Protein AF-A0A8I6TEX6-F1 (afdb_monomer)

InterPro domains:
  IPR018784 LLP homolog-like [PF10169] (3-119)
  IPR018784 LLP homolog-like [PTHR34253] (1-124)

Mean predicted aligned error: 18.62 Å

Structure (mmCIF, N/CA/C/O backbone):
data_AF-A0A8I6TEX6-F1
#
_entry.id   AF-A0A8I6TEX6-F1
#
loop_
_atom_site.group_PDB
_atom_site.id
_atom_site.type_symbol
_atom_site.label_atom_id
_atom_site.label_alt_id
_atom_site.label_comp_id
_atom_site.label_asym_id
_atom_site.label_entity_id
_atom_site.label_seq_id
_atom_site.pdbx_PDB_ins_code
_atom_site.Cartn_x
_atom_site.Cartn_y
_atom_site.Cartn_z
_atom_site.occupancy
_atom_site.B_iso_or_equiv
_atom_site.auth_seq_id
_atom_site.auth_comp_id
_atom_site.auth_asym_id
_atom_site.auth_atom_id
_atom_site.pdbx_PDB_model_num
ATOM 1 N N . MET A 1 1 ? 26.013 -3.224 17.154 1.00 76.75 1 MET A N 1
ATOM 2 C CA . MET A 1 1 ? 25.103 -3.414 15.994 1.00 76.75 1 MET A CA 1
ATOM 3 C C . MET A 1 1 ? 23.653 -3.364 16.455 1.00 76.75 1 MET A C 1
ATOM 5 O O . MET A 1 1 ? 23.313 -4.009 17.442 1.00 76.75 1 MET A O 1
ATOM 9 N N . ALA A 1 2 ? 22.789 -2.619 15.763 1.00 90.56 2 ALA A N 1
ATOM 10 C CA . ALA A 1 2 ? 21.354 -2.649 16.042 1.00 90.56 2 ALA A CA 1
ATOM 11 C C . ALA A 1 2 ? 20.743 -4.002 15.632 1.00 90.56 2 ALA A C 1
ATOM 13 O O . ALA A 1 2 ? 21.180 -4.641 14.675 1.00 90.56 2 ALA A O 1
ATOM 14 N N . LYS A 1 3 ? 19.700 -4.444 16.342 1.00 91.44 3 LYS A N 1
ATOM 15 C CA . LYS A 1 3 ? 18.978 -5.675 15.989 1.00 91.44 3 LYS A CA 1
ATOM 16 C C . LYS A 1 3 ? 18.133 -5.451 14.733 1.00 91.44 3 LYS A C 1
ATOM 18 O O . LYS A 1 3 ? 17.372 -4.488 14.662 1.00 91.44 3 LYS A O 1
ATOM 23 N N . SER A 1 4 ? 18.185 -6.400 13.797 1.00 95.50 4 SER A N 1
ATOM 24 C CA . SER A 1 4 ? 17.328 -6.410 12.603 1.00 95.50 4 SER A CA 1
ATOM 25 C C . SER A 1 4 ? 15.836 -6.323 12.957 1.00 95.50 4 SER A C 1
ATOM 27 O O . SER A 1 4 ? 15.375 -6.908 13.946 1.00 95.50 4 SER A O 1
ATOM 29 N N . LEU A 1 5 ? 15.055 -5.657 12.098 1.00 89.69 5 LEU A N 1
ATOM 30 C CA . LEU A 1 5 ? 13.597 -5.544 12.212 1.00 89.69 5 LEU A CA 1
ATOM 31 C C . LEU A 1 5 ? 12.906 -6.913 12.290 1.00 89.69 5 LEU A C 1
ATOM 33 O O . LEU A 1 5 ? 11.887 -7.061 12.970 1.00 89.69 5 LEU A O 1
ATOM 37 N N . ARG A 1 6 ? 13.474 -7.905 11.595 1.00 94.38 6 ARG A N 1
ATOM 38 C CA . ARG A 1 6 ? 12.953 -9.275 11.516 1.00 94.38 6 ARG A CA 1
ATOM 39 C C . ARG A 1 6 ? 13.511 -10.198 12.601 1.00 94.38 6 ARG A C 1
ATOM 41 O O . ARG A 1 6 ? 13.136 -11.367 12.640 1.00 94.38 6 ARG A O 1
ATOM 48 N N . SER A 1 7 ? 14.359 -9.691 13.499 1.00 96.69 7 SER A N 1
ATOM 49 C CA . SER A 1 7 ? 14.885 -10.479 14.617 1.00 96.69 7 SER A CA 1
ATOM 50 C C . SER A 1 7 ? 13.759 -11.019 15.508 1.00 96.69 7 SER A C 1
ATOM 52 O O . SER A 1 7 ? 12.760 -10.335 15.765 1.00 96.69 7 SER A O 1
ATOM 54 N N . LYS A 1 8 ? 13.935 -12.247 16.019 1.00 95.88 8 LYS A N 1
ATOM 55 C CA . LYS A 1 8 ? 12.958 -12.909 16.902 1.00 95.88 8 LYS A CA 1
ATOM 56 C C . LYS A 1 8 ? 12.627 -12.047 18.128 1.00 95.88 8 LYS A C 1
ATOM 58 O O . LYS A 1 8 ? 11.460 -11.898 18.477 1.00 95.88 8 LYS A O 1
ATOM 63 N N . TRP A 1 9 ? 13.632 -11.386 18.709 1.00 95.31 9 TRP A N 1
ATOM 64 C CA . TRP A 1 9 ? 13.456 -10.512 19.871 1.00 95.31 9 TRP A CA 1
ATOM 65 C C . TRP A 1 9 ? 12.577 -9.285 19.581 1.00 95.31 9 TRP A C 1
ATOM 67 O O . TRP A 1 9 ? 11.605 -9.052 20.298 1.00 95.31 9 TRP A O 1
ATOM 77 N N . LYS A 1 10 ? 12.839 -8.526 18.500 1.00 96.00 10 LYS A N 1
ATOM 78 C CA . LYS A 1 10 ? 12.001 -7.359 18.151 1.00 96.00 10 LYS A CA 1
ATOM 79 C C . LYS A 1 10 ? 10.574 -7.782 17.801 1.00 96.00 10 LYS A C 1
ATOM 81 O O . LYS A 1 10 ? 9.640 -7.065 18.146 1.00 96.00 10 LYS A O 1
ATOM 86 N N . ARG A 1 11 ? 10.388 -8.933 17.144 1.00 97.12 11 ARG A N 1
ATOM 87 C CA . ARG A 1 11 ? 9.053 -9.484 16.853 1.00 97.12 11 ARG A CA 1
ATOM 88 C C . ARG A 1 11 ? 8.298 -9.833 18.136 1.00 97.12 11 ARG A C 1
ATOM 90 O O . ARG A 1 11 ? 7.179 -9.352 18.289 1.00 97.12 11 ARG A O 1
ATOM 97 N N . LYS A 1 12 ? 8.926 -10.560 19.070 1.00 97.00 12 LYS A N 1
ATOM 98 C CA . LYS A 1 12 ? 8.346 -10.896 20.385 1.00 97.00 12 LYS A CA 1
ATOM 99 C C . LYS A 1 12 ? 7.904 -9.638 21.139 1.00 97.00 12 LYS A C 1
ATOM 101 O O . LYS A 1 12 ? 6.759 -9.545 21.560 1.00 97.00 12 LYS A O 1
ATOM 106 N N . MET A 1 13 ? 8.767 -8.623 21.210 1.00 96.94 13 MET A N 1
ATOM 107 C CA . MET A 1 13 ? 8.444 -7.357 21.883 1.00 96.94 13 MET A CA 1
ATOM 108 C C . MET A 1 13 ? 7.293 -6.590 21.218 1.00 96.94 13 MET A C 1
ATOM 110 O O . MET A 1 13 ? 6.495 -5.965 21.910 1.00 96.94 13 MET A O 1
ATOM 114 N N . LYS A 1 14 ? 7.168 -6.635 19.882 1.00 96.00 14 LYS A N 1
ATOM 115 C CA . LYS A 1 14 ? 6.017 -6.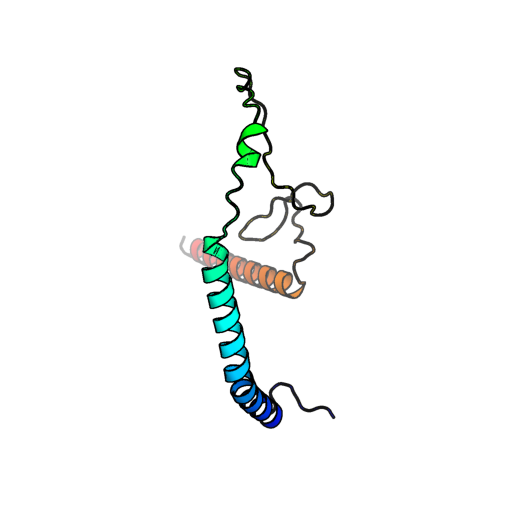035 19.185 1.00 96.00 14 LYS A CA 1
ATOM 116 C C . LYS A 1 14 ? 4.712 -6.763 19.495 1.00 96.00 14 LYS A C 1
ATOM 118 O O . LYS A 1 14 ? 3.698 -6.094 19.611 1.00 96.00 14 LYS A O 1
ATOM 123 N N . VAL A 1 15 ? 4.721 -8.092 19.603 1.00 96.69 15 VAL A N 1
ATOM 124 C CA . VAL A 1 15 ? 3.518 -8.873 19.950 1.00 96.69 15 VAL A CA 1
ATOM 125 C C . VAL A 1 15 ? 3.042 -8.514 21.356 1.00 96.69 15 VAL A C 1
ATOM 127 O O . VAL A 1 15 ? 1.914 -8.059 21.498 1.00 96.69 15 VAL A O 1
ATOM 130 N N . ILE A 1 16 ? 3.943 -8.540 22.343 1.00 96.19 16 ILE A N 1
ATOM 131 C CA . ILE A 1 16 ? 3.646 -8.118 23.726 1.00 96.19 16 ILE A CA 1
ATOM 132 C C . ILE A 1 16 ? 3.095 -6.683 23.759 1.00 96.19 16 ILE A C 1
ATOM 134 O O . ILE A 1 16 ? 2.158 -6.368 24.490 1.00 96.19 16 ILE A O 1
ATOM 138 N N . LYS A 1 17 ? 3.667 -5.787 22.943 1.00 96.12 17 LYS A N 1
ATOM 139 C CA . LYS A 1 17 ? 3.176 -4.414 22.804 1.00 96.12 17 LYS A CA 1
ATOM 140 C C . LYS A 1 17 ? 1.749 -4.382 22.239 1.00 96.12 17 LYS A C 1
ATOM 142 O O . LYS A 1 17 ? 0.908 -3.693 22.798 1.00 96.12 17 LYS A O 1
ATOM 147 N N . ARG A 1 18 ? 1.460 -5.128 21.171 1.00 96.12 18 ARG A N 1
ATOM 148 C CA . ARG A 1 18 ? 0.116 -5.179 20.572 1.00 96.12 18 ARG A CA 1
ATOM 149 C C . ARG A 1 18 ? -0.936 -5.705 21.541 1.00 96.12 18 ARG A C 1
ATOM 151 O O . ARG A 1 18 ? -2.017 -5.146 21.577 1.00 96.12 18 ARG A O 1
ATOM 158 N N . GLU A 1 19 ? -0.619 -6.702 22.360 1.00 94.19 19 GLU A N 1
ATOM 159 C CA . GLU A 1 19 ? -1.541 -7.192 23.396 1.00 94.19 19 GLU A CA 1
ATOM 160 C C . GLU A 1 19 ? -1.798 -6.131 24.476 1.00 94.19 19 GLU A C 1
ATOM 162 O O . GLU A 1 19 ? -2.941 -5.901 24.871 1.00 94.19 19 GLU A O 1
ATOM 167 N N . ARG A 1 20 ? -0.740 -5.434 24.916 1.00 95.06 20 ARG A N 1
ATOM 168 C CA . ARG A 1 20 ? -0.827 -4.376 25.934 1.00 95.06 20 ARG A CA 1
ATOM 169 C C . ARG A 1 20 ? -1.653 -3.175 25.474 1.00 95.06 20 ARG A C 1
ATOM 171 O O . ARG A 1 20 ? -2.468 -2.672 26.242 1.00 95.06 20 ARG A O 1
ATOM 178 N N . TYR A 1 21 ? -1.386 -2.670 24.271 1.00 95.81 21 TYR A N 1
ATOM 179 C CA . TYR A 1 21 ? -2.044 -1.466 23.754 1.00 95.81 21 TYR A CA 1
ATOM 180 C C . TYR A 1 21 ? -3.346 -1.779 23.024 1.00 95.81 21 TYR A C 1
ATOM 182 O O . TYR A 1 21 ? -4.238 -0.947 23.054 1.00 95.81 21 TYR A O 1
ATOM 190 N N . GLY A 1 22 ? -3.510 -2.986 22.479 1.00 94.88 22 GLY A N 1
ATOM 191 C CA . GLY A 1 22 ? -4.717 -3.383 21.758 1.00 94.88 22 GLY A CA 1
ATOM 192 C C . GLY A 1 22 ? -5.980 -3.229 22.599 1.00 94.88 22 GLY A C 1
ATOM 193 O O . GLY A 1 22 ? -6.949 -2.664 22.116 1.00 94.88 22 GLY A O 1
ATOM 194 N N . LYS A 1 23 ? -5.956 -3.624 23.881 1.00 91.75 23 LYS A N 1
ATOM 195 C CA . LYS A 1 23 ? -7.104 -3.427 24.788 1.00 91.75 23 LYS A CA 1
ATOM 196 C C . LYS A 1 23 ? -7.420 -1.940 25.009 1.00 91.75 23 LYS A C 1
ATOM 198 O O . LYS A 1 23 ? -8.555 -1.518 24.829 1.00 91.75 23 LYS A O 1
ATOM 203 N N . LYS A 1 24 ? -6.388 -1.140 25.307 1.00 92.31 24 LYS A N 1
ATOM 204 C CA . LYS A 1 24 ? -6.509 0.303 25.585 1.00 92.31 24 LYS A CA 1
ATOM 205 C C . LYS A 1 24 ? -6.963 1.108 24.369 1.00 92.31 24 LYS A C 1
ATOM 207 O O . LYS A 1 24 ? -7.680 2.090 24.504 1.00 92.31 24 LYS A O 1
ATOM 212 N N . GLU A 1 25 ? -6.486 0.740 23.187 1.00 93.31 25 GLU A N 1
ATOM 213 C CA . GLU A 1 25 ? -6.852 1.393 21.932 1.00 93.31 25 GLU A CA 1
ATOM 214 C C . GLU A 1 25 ? -8.282 1.025 21.528 1.00 93.31 25 GLU A C 1
ATOM 216 O O . GLU A 1 25 ? -9.024 1.904 21.106 1.00 93.31 25 GLU A O 1
ATOM 221 N N . LEU A 1 26 ? -8.708 -0.226 21.740 1.00 93.50 26 LEU A N 1
ATOM 222 C CA . LEU A 1 26 ? -10.078 -0.666 21.460 1.00 93.50 26 LEU A CA 1
ATOM 223 C C . LEU A 1 26 ? -11.101 0.107 22.308 1.00 93.50 26 LEU A C 1
ATOM 225 O O . LEU A 1 26 ? -12.085 0.606 21.774 1.00 93.50 26 LEU A O 1
ATOM 229 N N . GLU A 1 27 ? -10.854 0.250 23.611 1.00 93.81 27 GLU A N 1
ATOM 230 C CA . GLU A 1 27 ? -11.719 1.029 24.511 1.00 93.81 27 GLU A CA 1
ATOM 231 C C . GLU A 1 27 ? -11.858 2.485 24.049 1.00 93.81 27 GLU A C 1
ATOM 233 O O . GLU A 1 27 ? -12.968 3.002 23.954 1.00 93.81 27 GLU A O 1
ATOM 238 N N . LYS A 1 28 ? -10.745 3.127 23.670 1.00 94.75 28 LYS A N 1
ATOM 239 C CA . LYS A 1 28 ? -10.764 4.494 23.128 1.00 94.75 28 LYS A CA 1
ATOM 240 C C . LYS A 1 28 ? -11.548 4.591 21.824 1.00 94.75 28 LYS A C 1
ATOM 242 O O . LYS A 1 28 ? -12.294 5.543 21.638 1.00 94.75 28 LYS A O 1
ATOM 247 N N . LEU A 1 29 ? -11.383 3.622 20.925 1.00 94.00 29 LEU A N 1
ATOM 248 C CA . LEU A 1 29 ? -12.103 3.599 19.652 1.00 94.00 29 LEU A CA 1
ATOM 249 C C . LEU A 1 29 ? -13.607 3.397 19.857 1.00 94.00 29 LEU A C 1
ATOM 251 O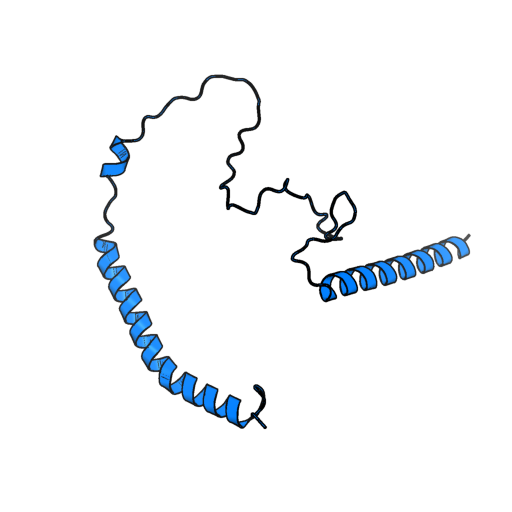 O . LEU A 1 29 ? -14.392 4.085 19.213 1.00 94.00 29 LEU A O 1
ATOM 255 N N . LYS A 1 30 ? -14.011 2.515 20.779 1.00 94.81 30 LYS A N 1
ATOM 256 C CA . LYS A 1 30 ? -15.421 2.344 21.158 1.00 94.81 30 LYS A CA 1
ATOM 257 C C . LYS A 1 30 ? -16.011 3.633 21.715 1.00 94.81 30 LYS A C 1
ATOM 259 O O . LYS A 1 30 ? -17.036 4.075 21.214 1.00 94.81 30 LYS A O 1
ATOM 264 N N . ALA A 1 31 ? -15.313 4.280 22.649 1.00 93.19 31 ALA A N 1
ATOM 265 C CA . ALA A 1 31 ? -15.740 5.565 23.193 1.00 93.19 31 ALA A CA 1
ATOM 266 C C . ALA A 1 31 ? -15.893 6.632 22.094 1.00 93.19 31 ALA A C 1
ATOM 268 O O . ALA A 1 31 ? -16.879 7.357 22.081 1.00 93.19 31 ALA A O 1
ATOM 269 N N . ILE A 1 32 ? -14.968 6.709 21.129 1.00 91.69 32 ILE A N 1
ATOM 270 C CA . ILE A 1 32 ? -15.090 7.644 19.998 1.00 91.69 32 ILE A CA 1
ATOM 271 C C . ILE A 1 32 ? -16.350 7.345 19.177 1.00 91.69 32 ILE A C 1
ATOM 273 O O . ILE A 1 32 ? -17.109 8.268 18.892 1.00 91.69 32 ILE A O 1
ATOM 277 N N . VAL A 1 33 ? -16.606 6.081 18.836 1.00 91.88 33 VAL A N 1
ATOM 278 C CA . VAL A 1 33 ? -17.809 5.686 18.082 1.00 91.88 33 VAL A CA 1
ATOM 279 C C . VAL A 1 33 ? -19.085 6.015 18.857 1.00 91.88 33 VAL A C 1
ATOM 281 O O . VAL A 1 33 ? -20.010 6.589 18.291 1.00 91.88 33 VAL A O 1
ATOM 284 N N . GLU A 1 34 ? -19.127 5.710 20.152 1.00 90.44 34 GLU A N 1
ATOM 285 C CA . GLU A 1 34 ? -20.255 6.045 21.026 1.00 90.44 34 GLU A CA 1
ATOM 286 C C . GLU A 1 34 ? -20.483 7.559 21.075 1.00 90.44 34 GLU A C 1
ATOM 288 O O . GLU A 1 34 ? -21.605 8.021 20.873 1.00 90.44 34 GLU A O 1
ATOM 293 N N . THR A 1 35 ? -19.422 8.354 21.247 1.00 85.75 35 THR A N 1
ATOM 294 C CA . THR A 1 35 ? -19.539 9.819 21.234 1.00 85.75 35 THR A CA 1
ATOM 295 C C . THR A 1 35 ? -19.978 10.358 19.880 1.00 85.75 35 THR A C 1
ATOM 297 O O . THR A 1 35 ? -20.712 11.339 19.850 1.00 85.75 35 THR A O 1
ATOM 300 N N . PHE A 1 36 ? -19.554 9.747 18.772 1.00 81.38 36 PHE A N 1
ATOM 301 C CA . PHE A 1 36 ? -19.987 10.144 17.438 1.00 81.38 36 PHE A CA 1
ATOM 302 C C . PHE A 1 36 ? -21.472 9.836 17.245 1.00 81.38 36 PHE A C 1
ATOM 304 O O . PHE A 1 36 ? -22.214 10.736 16.893 1.00 81.38 36 PHE A O 1
ATOM 311 N N . ASN A 1 37 ? -21.938 8.636 17.599 1.00 76.31 37 ASN A N 1
ATOM 312 C CA . ASN A 1 37 ? -23.356 8.273 17.502 1.00 76.31 37 ASN A CA 1
ATOM 313 C C . ASN A 1 37 ? -24.260 9.154 18.382 1.00 76.31 37 ASN A C 1
ATOM 315 O O . ASN A 1 37 ? -25.341 9.544 17.949 1.00 76.31 37 ASN A O 1
ATOM 319 N N . VAL A 1 38 ? -23.820 9.506 19.597 1.00 69.88 38 VAL A N 1
ATOM 320 C CA . VAL A 1 38 ? -24.551 10.436 20.482 1.00 69.88 38 VAL A CA 1
ATOM 321 C C . VAL A 1 38 ? -24.499 11.877 19.961 1.00 69.88 38 VAL A C 1
ATOM 323 O O . VAL A 1 38 ? -25.431 12.641 20.173 1.00 69.88 38 VAL A O 1
ATOM 326 N N . LYS A 1 39 ? -23.428 12.281 19.272 1.00 61.28 39 LYS A N 1
ATOM 327 C CA . LYS A 1 39 ? -23.333 13.613 18.655 1.00 61.28 39 LYS A CA 1
ATOM 328 C C . LYS A 1 39 ? -24.043 13.700 17.307 1.00 61.28 39 LYS A C 1
ATOM 330 O O . LYS A 1 39 ? -24.507 14.777 16.977 1.00 61.28 39 LYS A O 1
ATOM 335 N N . SER A 1 40 ? -24.204 12.600 16.576 1.00 56.38 40 SER A N 1
ATOM 336 C CA . SER A 1 40 ? -24.983 12.535 15.334 1.00 56.38 40 SER A CA 1
ATOM 337 C C . SER A 1 40 ? -26.495 12.650 15.554 1.00 56.38 40 SER A C 1
ATOM 339 O O . SER A 1 40 ? -27.219 12.846 14.589 1.00 56.38 40 SER A O 1
ATOM 341 N N . SER A 1 41 ? -27.004 12.592 16.792 1.00 54.16 41 SER A N 1
ATOM 342 C CA . SER A 1 41 ? -28.364 13.084 17.084 1.00 54.16 41 SER A CA 1
ATOM 343 C C . SER A 1 41 ? -28.442 14.617 17.151 1.00 54.16 41 SER A C 1
ATOM 345 O O . SER A 1 41 ? -29.532 15.173 17.080 1.00 54.16 41 SER A O 1
ATOM 347 N N . ASN A 1 42 ? -27.293 15.293 17.248 1.00 53.22 42 ASN A N 1
ATOM 348 C CA . ASN A 1 42 ? -27.117 16.736 17.082 1.00 53.22 42 ASN A CA 1
ATOM 349 C C . ASN A 1 42 ? -26.377 17.030 15.770 1.00 53.22 42 ASN A C 1
ATOM 351 O O . ASN A 1 42 ? -25.573 17.963 15.721 1.00 53.22 42 ASN A O 1
ATOM 355 N N . ASP A 1 43 ? -26.586 16.209 14.731 1.00 51.94 43 ASP A N 1
ATOM 356 C CA . ASP A 1 43 ? -26.171 16.590 13.386 1.00 51.94 43 ASP A CA 1
ATOM 357 C C . ASP A 1 43 ? -26.839 17.939 13.116 1.00 51.94 43 ASP A C 1
ATOM 359 O O . ASP A 1 43 ? -28.069 18.043 13.088 1.00 51.94 43 ASP A O 1
ATOM 363 N N . VAL A 1 44 ? -26.024 18.994 13.090 1.00 58.22 44 VAL A N 1
ATOM 364 C CA . VAL A 1 44 ? -26.469 20.355 12.828 1.00 58.22 44 VAL A CA 1
ATOM 365 C C . VAL A 1 44 ? -27.087 20.281 11.450 1.00 58.22 44 VAL A C 1
ATOM 367 O O . VAL A 1 44 ? -26.378 20.183 10.450 1.00 58.22 44 VAL A O 1
ATOM 370 N N . GLN A 1 45 ? -28.416 20.241 11.400 1.00 54.00 45 GLN A N 1
ATOM 371 C CA . GLN A 1 45 ? -29.127 20.347 10.148 1.00 54.00 45 GLN A CA 1
ATOM 372 C C . GLN A 1 45 ? -28.732 21.699 9.566 1.00 54.00 45 GLN A C 1
ATOM 374 O O . GLN A 1 45 ? -29.214 22.732 10.024 1.00 54.00 45 GLN A O 1
ATOM 379 N N . MET A 1 46 ? -27.825 21.693 8.587 1.00 50.09 46 MET A N 1
ATOM 380 C CA . MET A 1 46 ? -27.430 22.865 7.806 1.00 50.09 46 MET A CA 1
ATOM 381 C C . MET A 1 46 ? -28.602 23.266 6.896 1.00 50.09 46 MET A C 1
ATOM 383 O O . MET A 1 46 ? -28.519 23.210 5.673 1.00 50.09 46 MET A O 1
ATOM 387 N N . THR A 1 47 ? -29.736 23.604 7.502 1.00 60.84 47 THR A N 1
ATOM 388 C CA . THR A 1 47 ? -30.943 24.106 6.840 1.00 60.84 47 THR A CA 1
ATOM 389 C C . THR A 1 47 ? -30.751 25.560 6.418 1.00 60.84 47 THR A C 1
ATOM 391 O O . THR A 1 47 ? -31.241 25.956 5.367 1.00 60.84 47 THR A O 1
ATOM 394 N N . GLU A 1 48 ? -29.924 26.317 7.142 1.00 59.31 48 GLU A N 1
ATOM 395 C CA . GLU A 1 48 ? -29.594 27.717 6.839 1.00 59.31 48 GLU A CA 1
ATOM 396 C C . GLU A 1 48 ? -28.744 27.901 5.563 1.00 59.31 48 GLU A C 1
ATOM 398 O O . GLU A 1 48 ? -28.637 29.012 5.055 1.00 59.31 48 GLU A O 1
ATOM 403 N N . LEU A 1 49 ? -28.176 26.829 4.987 1.00 56.34 49 LEU A N 1
ATOM 404 C CA . LEU A 1 49 ? -27.504 26.884 3.677 1.00 56.34 49 LEU A CA 1
ATOM 405 C C . LEU A 1 49 ? -28.461 26.737 2.484 1.00 56.34 49 LEU A C 1
ATOM 407 O O . LEU A 1 49 ? -28.021 26.879 1.344 1.00 56.34 49 LEU A O 1
ATOM 411 N N . GLN A 1 50 ? -29.749 26.448 2.698 1.00 57.03 50 GLN A N 1
ATOM 412 C CA . GLN A 1 50 ? -30.698 26.380 1.580 1.00 57.03 50 GLN A CA 1
ATOM 413 C C . GLN A 1 50 ? -31.093 27.766 1.052 1.00 57.03 50 GLN A C 1
ATOM 415 O O . GLN A 1 50 ? -31.451 27.881 -0.117 1.00 57.03 50 GLN A O 1
ATOM 420 N N . ASP A 1 51 ? -30.950 28.820 1.860 1.00 58.34 51 ASP A N 1
ATOM 421 C CA . ASP A 1 51 ? -31.377 30.181 1.501 1.00 58.34 51 ASP A CA 1
ATOM 422 C C . ASP A 1 51 ? -30.385 30.930 0.588 1.00 58.34 51 ASP A C 1
ATOM 424 O O . ASP A 1 51 ? -30.724 31.964 0.014 1.00 58.34 51 ASP A O 1
ATOM 428 N N . CYS A 1 52 ? -29.159 30.421 0.396 1.00 57.28 52 CYS A N 1
ATOM 429 C CA . CYS A 1 52 ? -28.144 31.059 -0.455 1.00 57.28 52 CYS A CA 1
ATOM 430 C C . CYS A 1 52 ? -27.980 30.433 -1.852 1.00 57.28 52 CYS A C 1
ATOM 432 O O . CYS A 1 52 ? -27.130 30.881 -2.626 1.00 57.28 52 CYS A O 1
ATOM 434 N N . VAL A 1 53 ? -28.801 29.445 -2.227 1.00 57.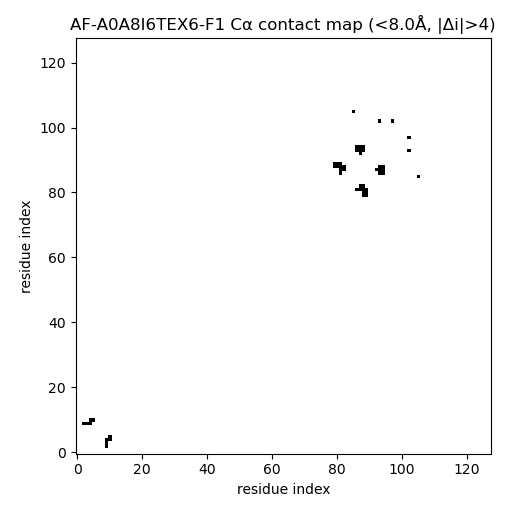06 53 VAL A N 1
ATOM 435 C CA . VAL A 1 53 ? -28.763 28.855 -3.576 1.00 57.06 53 VAL A CA 1
ATOM 436 C C . VAL A 1 53 ? -29.660 29.658 -4.519 1.00 57.06 53 VAL A C 1
ATOM 438 O O . VAL A 1 53 ? -30.845 29.382 -4.688 1.00 57.06 53 VAL A O 1
ATOM 441 N N . THR A 1 54 ? -29.083 30.653 -5.190 1.00 65.12 54 THR A N 1
ATOM 442 C CA . THR A 1 54 ? -29.700 31.250 -6.381 1.00 65.12 54 THR A CA 1
ATOM 443 C C . THR A 1 54 ? -29.587 30.257 -7.537 1.00 65.12 54 THR A C 1
ATOM 445 O O . THR A 1 54 ? -28.532 30.097 -8.146 1.00 65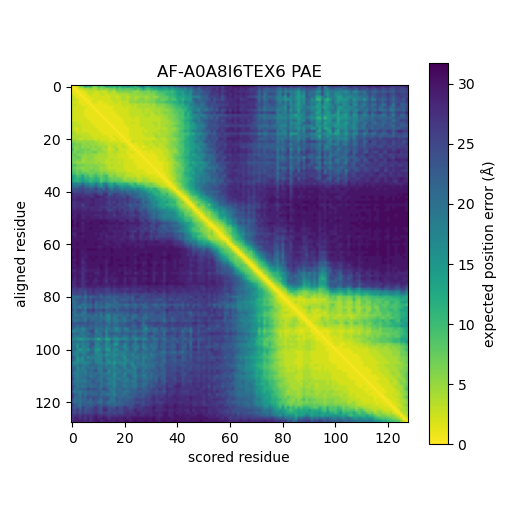.12 54 THR A O 1
ATOM 448 N N . VAL A 1 55 ? -30.679 29.549 -7.838 1.00 67.06 55 VAL A N 1
ATOM 449 C CA . VAL A 1 55 ? -30.772 28.676 -9.016 1.00 67.06 55 VAL A CA 1
ATOM 450 C C . VAL A 1 55 ? -30.793 29.554 -10.271 1.00 67.06 55 VAL A C 1
ATOM 452 O O . VAL A 1 55 ? -31.832 30.085 -10.655 1.00 67.06 55 VAL A O 1
ATOM 455 N N . ILE A 1 56 ? -29.638 29.724 -10.915 1.00 70.94 56 ILE A N 1
ATOM 456 C CA . ILE A 1 56 ? -29.552 30.319 -12.253 1.00 70.94 56 ILE A CA 1
ATOM 457 C C . ILE A 1 56 ? -29.888 29.215 -13.260 1.00 70.94 56 ILE A C 1
ATOM 459 O O . ILE A 1 56 ? -29.185 28.208 -13.341 1.00 70.94 56 ILE A O 1
ATOM 463 N N . SER A 1 57 ? -30.977 29.377 -14.020 1.00 64.12 57 SER A N 1
ATOM 464 C CA . SER A 1 57 ? -31.314 28.437 -15.095 1.00 64.12 57 SER A CA 1
ATOM 465 C C . SER A 1 57 ? -30.233 28.465 -16.182 1.00 64.12 57 SER A C 1
ATOM 467 O O . SER A 1 57 ? -29.787 29.559 -16.543 1.00 64.12 57 SER A O 1
ATOM 469 N N . PRO A 1 58 ? -29.838 27.315 -16.752 1.00 57.31 58 PRO A N 1
ATOM 470 C CA . PRO A 1 58 ? -28.776 27.277 -17.748 1.00 57.31 58 PRO A CA 1
ATOM 471 C C . PRO A 1 58 ? -29.184 28.040 -19.022 1.00 57.31 58 PRO A C 1
ATOM 473 O O . PRO A 1 58 ? -30.320 27.887 -19.480 1.00 57.31 58 PRO A O 1
ATOM 476 N N . PRO A 1 59 ? -28.283 28.839 -19.627 1.00 48.94 59 PRO A N 1
ATOM 477 C CA . PRO A 1 59 ? -28.533 29.433 -20.931 1.00 48.94 59 PRO A CA 1
ATOM 478 C C . PRO A 1 59 ? -28.637 28.330 -21.991 1.00 48.94 59 PRO A C 1
ATOM 480 O O . PRO A 1 59 ? -27.846 27.386 -22.035 1.00 48.94 59 PRO A O 1
ATOM 483 N N . SER A 1 60 ? -29.643 28.447 -22.851 1.00 51.69 60 SER A N 1
ATOM 484 C CA . SER A 1 60 ? -29.881 27.540 -23.968 1.00 51.69 60 SER A CA 1
ATOM 485 C C . SER A 1 60 ? -28.697 27.513 -24.943 1.00 51.69 60 SER A C 1
ATOM 487 O O . SER A 1 60 ? -28.381 28.526 -25.561 1.00 51.69 60 SER A O 1
ATOM 489 N N . THR A 1 61 ? -28.131 26.315 -25.129 1.00 46.12 61 THR A N 1
ATOM 490 C CA . THR A 1 61 ? -27.448 25.813 -26.340 1.00 46.12 61 THR A CA 1
ATOM 491 C C . THR A 1 61 ? -26.315 26.646 -26.957 1.00 46.12 61 THR A C 1
ATOM 493 O O . THR A 1 61 ? -26.559 27.460 -27.840 1.00 46.12 61 THR A O 1
ATOM 496 N N . SER A 1 62 ? -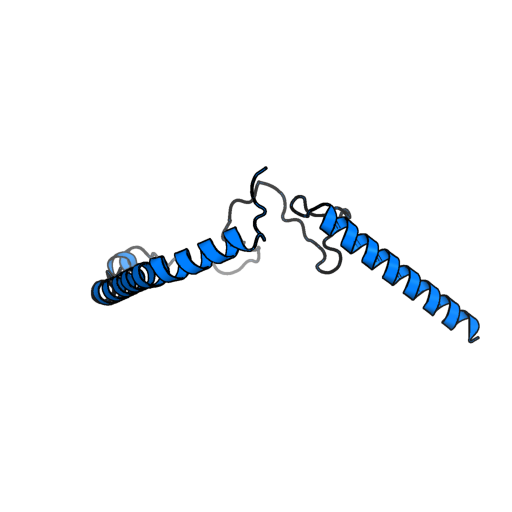25.069 26.254 -26.668 1.00 45.94 62 SER A N 1
ATOM 497 C CA . SER A 1 62 ? -24.054 25.927 -27.689 1.00 45.94 62 SER A CA 1
ATOM 498 C C . SER A 1 62 ? -22.855 25.224 -27.043 1.00 45.94 62 SER A C 1
ATOM 500 O O . SER A 1 62 ? -22.369 25.635 -25.998 1.00 45.94 62 SER A O 1
ATOM 502 N N . VAL A 1 63 ? -22.433 24.128 -27.670 1.00 49.69 63 VAL A N 1
ATOM 503 C CA . VAL A 1 63 ? -21.340 23.226 -27.289 1.00 49.69 63 VAL A CA 1
ATOM 504 C C . VAL A 1 63 ? -20.033 23.980 -27.053 1.00 49.69 63 VAL A C 1
ATOM 506 O O . VAL A 1 63 ? -19.511 24.547 -27.999 1.00 49.69 63 VAL A O 1
ATOM 509 N N . GLU A 1 64 ? -19.479 23.885 -25.843 1.00 43.88 64 GLU A N 1
ATOM 510 C CA . GLU A 1 64 ? -18.038 23.865 -25.561 1.00 43.88 64 GLU A CA 1
ATOM 511 C C . GLU A 1 64 ? -17.818 23.283 -24.151 1.00 43.88 64 GLU A C 1
ATOM 513 O O . GLU A 1 64 ? -18.648 23.422 -23.256 1.00 43.88 64 GLU A O 1
ATOM 518 N N . GLN A 1 65 ? -16.764 22.483 -24.015 1.00 44.41 65 GLN A N 1
ATOM 519 C CA . GLN A 1 65 ? -16.514 21.544 -22.922 1.00 44.41 65 GLN A CA 1
ATOM 520 C C . GLN A 1 65 ? -16.450 22.240 -21.554 1.00 44.41 65 GLN A C 1
ATOM 522 O O . GLN A 1 65 ? -15.493 22.946 -21.257 1.00 44.41 65 GLN A O 1
ATOM 527 N N . ALA A 1 66 ? -17.446 21.991 -20.702 1.00 37.19 66 ALA A N 1
ATOM 528 C CA . ALA A 1 66 ? -17.381 22.319 -19.284 1.00 37.19 66 ALA A CA 1
ATOM 529 C C . ALA A 1 66 ? -16.486 21.293 -18.572 1.00 37.19 66 ALA A C 1
ATOM 531 O O . ALA A 1 66 ? -16.883 20.151 -18.324 1.00 37.19 66 ALA A O 1
ATOM 532 N N . GLU A 1 67 ? -15.250 21.696 -18.293 1.00 40.78 67 GLU A N 1
ATOM 533 C CA . GLU A 1 67 ? -14.346 21.005 -17.380 1.00 40.78 67 GLU A CA 1
ATOM 534 C C . GLU A 1 67 ? -14.820 21.212 -15.934 1.00 40.78 67 GLU A C 1
ATOM 536 O O . GLU A 1 67 ? -14.353 22.106 -15.238 1.00 40.78 67 GLU A O 1
ATOM 541 N N . ASP A 1 68 ? -15.723 20.357 -15.453 1.00 40.56 68 ASP A N 1
ATOM 542 C CA . ASP A 1 68 ? -15.877 20.123 -14.012 1.00 40.56 68 ASP A CA 1
ATOM 543 C C . ASP A 1 68 ? -14.771 19.154 -13.569 1.00 40.56 68 ASP A C 1
ATOM 545 O O . ASP A 1 68 ? -14.964 17.946 -13.406 1.00 40.56 68 ASP A O 1
ATOM 549 N N . ASN A 1 69 ? -13.557 19.686 -13.435 1.00 42.88 69 ASN A N 1
ATOM 550 C CA . ASN A 1 69 ? -12.476 19.016 -12.729 1.00 42.88 69 ASN A CA 1
ATOM 551 C C . ASN A 1 69 ? -12.380 19.633 -11.338 1.00 42.88 69 ASN A C 1
ATOM 553 O O . ASN A 1 69 ? -11.967 20.775 -11.172 1.00 42.88 69 ASN A O 1
ATOM 557 N N . THR A 1 70 ? -12.701 18.837 -10.321 1.00 42.47 70 THR A N 1
ATOM 558 C CA . THR A 1 70 ? -12.160 19.010 -8.973 1.00 42.47 70 THR A CA 1
ATOM 559 C C . THR A 1 70 ? -10.635 19.037 -9.077 1.00 42.47 70 THR A C 1
ATOM 561 O O . THR A 1 70 ? -9.978 17.992 -9.136 1.00 42.47 70 THR A O 1
ATOM 564 N N . GLU A 1 71 ? -10.091 20.242 -9.189 1.00 41.16 71 GLU A N 1
ATOM 565 C CA . GLU A 1 71 ? -8.686 20.520 -9.429 1.00 41.16 71 GLU A CA 1
ATOM 566 C C . GLU A 1 71 ? -7.918 20.293 -8.123 1.00 41.16 71 GLU A C 1
ATOM 568 O O . GLU A 1 71 ? -7.770 21.162 -7.269 1.00 41.16 71 GLU A O 1
ATOM 573 N N . MET A 1 72 ? -7.457 19.060 -7.921 1.00 45.31 72 MET A N 1
ATOM 574 C CA . MET A 1 72 ? -6.325 18.830 -7.033 1.00 45.31 72 MET A CA 1
ATOM 575 C C . MET A 1 72 ? -5.098 19.403 -7.741 1.00 45.31 72 MET A C 1
ATOM 577 O O . MET A 1 72 ? -4.644 18.813 -8.722 1.00 45.31 72 MET A O 1
ATOM 581 N N . GLU A 1 73 ? -4.585 20.533 -7.249 1.00 42.03 73 GLU A N 1
ATOM 582 C CA . GLU A 1 73 ? -3.361 21.207 -7.704 1.00 42.03 73 GLU A CA 1
ATOM 583 C C . GLU A 1 73 ? -2.197 20.203 -7.837 1.00 42.03 73 GLU A C 1
ATOM 585 O O . GLU A 1 73 ? -1.467 19.885 -6.897 1.00 42.03 73 GLU A O 1
ATOM 590 N N . CYS A 1 74 ? -2.037 19.647 -9.033 1.00 53.69 74 CYS A N 1
ATOM 591 C CA . CYS A 1 74 ? -0.888 18.853 -9.431 1.00 53.69 74 CYS A CA 1
ATOM 592 C C . CYS A 1 74 ? -0.094 19.693 -10.427 1.00 53.69 74 CYS A C 1
ATOM 594 O O . CYS A 1 74 ? -0.305 19.581 -11.627 1.00 53.69 74 CYS A O 1
ATOM 596 N N . ASP A 1 75 ? 0.783 20.547 -9.896 1.00 49.84 75 ASP A N 1
ATOM 597 C CA . ASP A 1 75 ? 1.931 21.186 -10.556 1.00 49.84 75 ASP A CA 1
ATOM 598 C C . ASP A 1 75 ? 1.813 21.335 -12.091 1.00 49.84 75 ASP A C 1
ATOM 600 O O . ASP A 1 75 ? 2.367 20.533 -12.844 1.00 49.84 75 ASP A O 1
ATOM 604 N N . GLY A 1 76 ? 1.030 22.334 -12.530 1.00 49.31 76 GLY A N 1
ATOM 605 C CA . GLY A 1 76 ? 1.163 23.145 -13.759 1.00 49.31 76 GLY A CA 1
ATOM 606 C C . GLY A 1 76 ? 1.415 22.483 -15.123 1.00 49.31 76 GLY A C 1
ATOM 607 O O . GLY A 1 76 ? 1.721 23.174 -16.097 1.00 49.31 76 GLY A O 1
ATOM 608 N N . GLY A 1 77 ? 1.346 21.162 -15.235 1.00 60.56 77 GLY A N 1
ATOM 609 C CA . GLY A 1 77 ? 1.714 20.426 -16.434 1.00 60.56 77 GLY A CA 1
ATOM 610 C C . GLY A 1 77 ? 0.492 19.821 -17.099 1.00 60.56 77 GLY A C 1
ATOM 611 O O . GLY A 1 77 ? -0.234 19.063 -16.465 1.00 60.56 77 GLY A O 1
ATOM 612 N N . LYS A 1 78 ? 0.317 20.088 -18.402 1.00 66.94 78 LYS A N 1
ATOM 613 C CA . LYS A 1 78 ? -0.656 19.408 -19.278 1.00 66.94 78 LYS A CA 1
ATOM 614 C C . LYS A 1 78 ? -0.803 17.938 -18.872 1.00 66.94 78 LYS A C 1
ATOM 616 O O . LYS A 1 78 ? 0.208 17.227 -18.817 1.00 66.94 78 LYS A O 1
ATOM 621 N N . ILE A 1 79 ? -2.033 17.495 -18.605 1.00 67.81 79 ILE A N 1
ATOM 622 C CA . ILE A 1 79 ? -2.334 16.122 -18.185 1.00 67.81 79 ILE A CA 1
ATOM 623 C C . ILE A 1 79 ? -1.721 15.160 -19.208 1.00 67.81 79 ILE A C 1
ATOM 625 O O . ILE A 1 79 ? -2.158 15.066 -20.356 1.00 67.81 79 ILE A O 1
ATOM 629 N N . LYS A 1 80 ? -0.653 14.462 -18.814 1.00 75.38 80 LYS A N 1
ATOM 630 C CA . LYS A 1 80 ? 0.019 13.506 -19.695 1.00 75.38 80 LYS A CA 1
ATOM 631 C C . LYS A 1 80 ? -0.844 12.255 -19.812 1.00 75.38 80 LYS A C 1
ATOM 633 O O . LYS A 1 80 ? -1.117 11.587 -18.817 1.00 75.38 80 LYS A O 1
ATOM 638 N N . ILE A 1 81 ? -1.264 11.935 -21.033 1.00 81.81 81 ILE A N 1
ATOM 639 C CA . ILE A 1 81 ? -2.044 10.730 -21.320 1.00 81.81 81 ILE A CA 1
ATOM 640 C C . ILE A 1 81 ? -1.076 9.548 -21.440 1.00 81.81 81 ILE A C 1
ATOM 642 O O . ILE A 1 81 ? -0.293 9.457 -22.389 1.00 81.81 81 ILE A O 1
ATOM 646 N N . TYR A 1 82 ? -1.139 8.634 -20.470 1.00 85.12 82 TYR A N 1
ATOM 647 C CA . TYR A 1 82 ? -0.307 7.433 -20.428 1.00 85.12 82 TYR A CA 1
ATOM 648 C C . TYR A 1 82 ? -1.033 6.229 -21.032 1.00 85.12 82 TYR A C 1
ATOM 650 O O . TYR A 1 82 ? -2.204 5.981 -20.747 1.00 85.12 82 TYR A O 1
ATOM 658 N N . ASN A 1 83 ? -0.311 5.388 -21.773 1.00 84.44 83 ASN A N 1
ATOM 659 C CA . ASN A 1 83 ? -0.844 4.088 -22.188 1.00 84.44 83 ASN A CA 1
ATOM 660 C C . ASN A 1 83 ? -0.944 3.134 -20.971 1.00 84.44 83 ASN A C 1
ATOM 662 O O . ASN A 1 83 ? 0.061 2.940 -20.281 1.00 84.44 83 ASN A O 1
ATOM 666 N N . PRO A 1 84 ? -2.086 2.467 -20.711 1.00 82.12 84 PRO A N 1
ATOM 667 C CA . PRO A 1 84 ? -2.267 1.618 -19.527 1.00 82.12 84 PRO A CA 1
ATOM 668 C C . PRO A 1 84 ? -1.342 0.388 -19.497 1.00 82.12 84 PRO A C 1
ATOM 670 O O . PRO A 1 84 ? -0.998 -0.114 -18.426 1.00 82.12 84 PRO A O 1
ATOM 673 N N . GLN A 1 85 ? -0.902 -0.101 -20.658 1.00 79.25 85 GLN A N 1
ATOM 674 C CA . GLN A 1 85 ? -0.101 -1.320 -20.771 1.00 79.25 85 GLN A CA 1
ATOM 675 C C . GLN A 1 85 ? 1.404 -1.055 -20.657 1.00 79.25 85 GLN A C 1
ATOM 677 O O . GLN A 1 85 ? 2.128 -1.831 -20.025 1.00 79.25 85 GLN A O 1
ATOM 682 N N . THR A 1 86 ? 1.890 0.025 -21.272 1.00 80.94 86 THR A N 1
ATOM 683 C CA . THR A 1 86 ? 3.321 0.374 -21.286 1.00 80.94 86 THR A CA 1
ATOM 684 C C . THR A 1 86 ? 3.672 1.454 -20.265 1.00 80.94 86 THR A C 1
ATOM 686 O O . THR A 1 86 ? 4.848 1.594 -19.921 1.00 80.94 86 THR A O 1
ATOM 689 N N . MET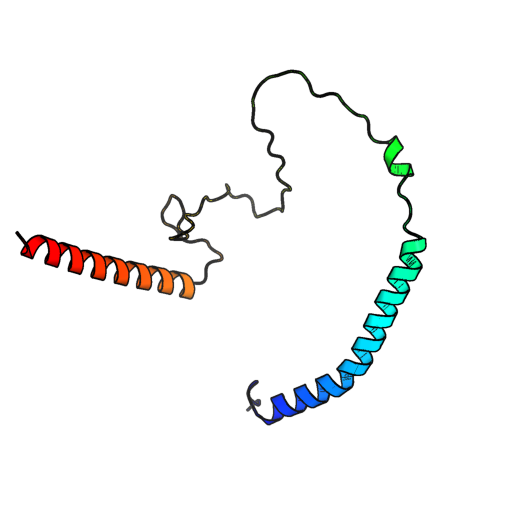 A 1 87 ? 2.668 2.174 -19.744 1.00 85.00 87 MET A N 1
ATOM 690 C CA . MET A 1 87 ? 2.799 3.353 -18.879 1.00 85.00 87 MET A CA 1
ATOM 691 C C . MET A 1 87 ? 3.775 4.394 -19.443 1.00 85.00 87 MET A C 1
ATOM 693 O O . MET A 1 87 ? 4.508 5.034 -18.689 1.00 85.00 87 MET A O 1
ATOM 697 N N . LYS A 1 88 ? 3.822 4.506 -20.774 1.00 88.94 88 LYS A N 1
ATOM 698 C CA . LYS A 1 88 ? 4.596 5.513 -21.500 1.00 88.94 88 LYS A CA 1
ATOM 699 C C . LYS A 1 88 ? 3.668 6.632 -21.965 1.00 88.94 88 LYS A C 1
ATOM 701 O O . LYS A 1 88 ? 2.508 6.369 -22.290 1.00 88.94 8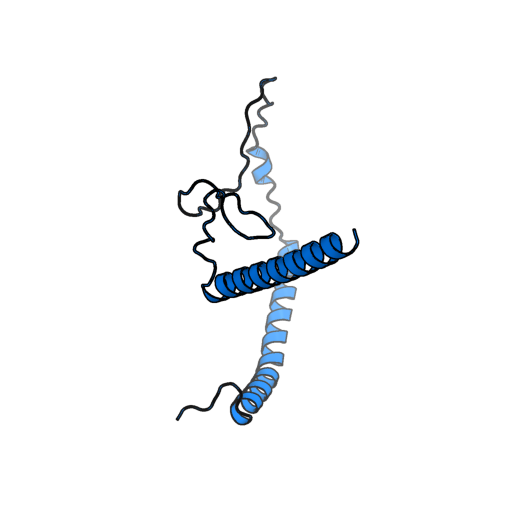8 LYS A O 1
ATOM 706 N N . ASP A 1 89 ? 4.218 7.834 -22.000 1.00 88.62 89 ASP A N 1
ATOM 707 C CA . ASP A 1 89 ? 3.622 9.030 -22.589 1.00 88.62 89 ASP A CA 1
ATOM 708 C C . ASP A 1 89 ? 3.581 8.950 -24.119 1.00 88.62 89 ASP A C 1
ATOM 710 O O . ASP A 1 89 ? 4.237 8.101 -24.730 1.00 88.62 89 ASP A O 1
ATOM 714 N N . GLN A 1 90 ? 2.902 9.917 -24.739 1.00 85.38 90 GLN A N 1
ATOM 715 C CA . GLN A 1 90 ? 2.936 10.171 -26.187 1.00 85.38 90 GLN A CA 1
ATOM 716 C C . GLN A 1 90 ? 4.373 10.283 -26.735 1.00 85.38 90 GLN A C 1
ATOM 718 O O . GLN A 1 90 ? 4.665 9.806 -27.826 1.00 85.38 90 GLN A O 1
ATOM 723 N N . TYR A 1 91 ? 5.296 10.833 -25.940 1.00 83.94 91 TYR A N 1
ATOM 724 C CA . TYR A 1 91 ? 6.718 10.968 -26.283 1.00 83.94 91 TYR A CA 1
ATOM 725 C C . TYR A 1 91 ? 7.571 9.736 -25.926 1.00 83.94 91 TYR A C 1
ATOM 727 O O . TYR A 1 91 ? 8.795 9.778 -26.012 1.00 83.94 91 TYR A O 1
ATOM 735 N N . GLY A 1 92 ? 6.962 8.642 -25.454 1.00 85.62 92 GLY A N 1
ATOM 736 C CA . GLY A 1 92 ? 7.675 7.422 -25.058 1.00 85.62 92 GLY A CA 1
ATOM 737 C C . GLY A 1 92 ? 8.357 7.480 -23.685 1.00 85.62 92 GLY A C 1
ATOM 738 O O . GLY A 1 92 ? 9.008 6.510 -23.285 1.00 85.62 92 GLY A O 1
ATOM 739 N N . ASN A 1 93 ? 8.189 8.578 -22.945 1.00 90.12 93 ASN A N 1
ATOM 740 C CA . ASN A 1 93 ? 8.755 8.764 -21.611 1.00 90.12 93 ASN A CA 1
ATOM 741 C C . ASN A 1 93 ? 7.916 8.076 -20.528 1.00 90.12 93 ASN A C 1
ATOM 743 O O . ASN A 1 93 ? 6.708 7.920 -20.655 1.00 90.12 93 ASN A O 1
ATOM 747 N N . TYR A 1 94 ? 8.572 7.646 -19.448 1.00 91.06 94 TYR A N 1
ATOM 748 C CA . TYR A 1 94 ? 7.890 7.113 -18.266 1.00 91.06 94 TYR A CA 1
ATOM 749 C C . TYR A 1 94 ? 7.579 8.236 -17.266 1.00 91.06 94 TYR A C 1
ATOM 751 O O . TYR A 1 94 ? 8.417 9.134 -17.126 1.00 91.06 94 TYR A O 1
ATOM 759 N N . PRO A 1 95 ? 6.498 8.123 -16.467 1.00 90.50 95 PRO A N 1
ATOM 760 C CA . PRO A 1 95 ? 6.189 9.100 -15.431 1.00 90.50 95 PRO A CA 1
ATOM 761 C C . PRO A 1 95 ? 7.349 9.310 -14.448 1.00 90.50 95 PRO A C 1
ATOM 763 O O . PRO A 1 95 ? 8.101 8.376 -14.129 1.00 90.50 95 PRO A O 1
ATOM 766 N N . VAL A 1 96 ? 7.468 10.537 -13.934 1.00 87.81 96 VAL A N 1
ATOM 767 C CA . VAL A 1 96 ? 8.539 10.959 -13.010 1.00 87.81 96 VAL A CA 1
ATOM 768 C C . VAL A 1 96 ? 8.470 10.186 -11.691 1.00 87.81 96 VAL A C 1
ATOM 770 O O . VAL A 1 96 ? 9.484 9.677 -11.219 1.00 87.81 96 VAL A O 1
ATOM 773 N N . TRP A 1 97 ? 7.261 9.980 -11.163 1.00 85.56 97 TRP A N 1
ATOM 774 C CA . TRP A 1 97 ? 7.009 9.197 -9.947 1.00 85.56 97 TRP A CA 1
ATOM 775 C C . TRP A 1 97 ? 7.295 7.696 -10.112 1.00 85.56 97 TRP A C 1
ATOM 777 O O . TRP A 1 97 ? 7.348 6.938 -9.138 1.00 85.56 97 TRP A O 1
ATOM 787 N N . MET A 1 98 ? 7.487 7.215 -11.344 1.00 89.00 98 MET A N 1
ATOM 788 C CA . MET A 1 98 ? 7.767 5.807 -11.570 1.00 89.00 98 MET A CA 1
ATOM 789 C C . MET A 1 98 ? 9.214 5.477 -11.179 1.00 89.00 98 MET A C 1
ATOM 791 O O . MET A 1 98 ? 10.170 5.918 -11.812 1.00 89.00 98 MET A O 1
ATOM 795 N N . SER A 1 99 ? 9.389 4.604 -10.183 1.00 91.56 99 SER A N 1
ATOM 796 C CA . SER A 1 99 ? 10.717 4.127 -9.771 1.00 91.56 99 SER A CA 1
ATOM 797 C C . SER A 1 99 ? 11.488 3.453 -10.919 1.00 91.56 99 SER A C 1
ATOM 799 O O . SER A 1 99 ? 10.930 2.660 -11.687 1.00 91.56 99 SER A O 1
ATOM 801 N N . SER A 1 100 ? 12.808 3.671 -10.971 1.00 89.44 100 SER A N 1
ATOM 802 C CA . SER A 1 100 ? 13.733 3.029 -11.925 1.00 89.44 100 SER A CA 1
ATOM 803 C C . SER A 1 100 ? 13.591 1.498 -11.963 1.00 89.44 100 SER A C 1
ATOM 805 O O . SER A 1 100 ? 13.640 0.877 -13.028 1.00 89.44 100 SER A O 1
ATOM 807 N N . HIS A 1 101 ? 13.310 0.865 -10.819 1.00 91.31 101 HIS A N 1
ATOM 808 C CA . HIS A 1 101 ? 13.078 -0.580 -10.744 1.00 91.31 101 HIS A CA 1
ATOM 809 C C . HIS A 1 101 ? 11.831 -1.022 -11.519 1.00 91.31 101 HIS A C 1
ATOM 811 O O . HIS A 1 101 ? 11.848 -2.066 -12.178 1.00 91.31 101 HIS A O 1
ATOM 817 N N . ARG A 1 102 ? 10.755 -0.230 -11.463 1.00 91.00 102 ARG A N 1
ATOM 818 C CA . ARG A 1 102 ? 9.509 -0.508 -12.186 1.00 91.00 102 ARG A CA 1
ATOM 819 C C . ARG A 1 102 ? 9.721 -0.353 -13.694 1.00 91.00 102 ARG A C 1
ATOM 821 O O . ARG A 1 102 ? 9.364 -1.275 -14.427 1.00 91.00 102 ARG A O 1
ATOM 828 N N . LYS A 1 103 ? 10.429 0.700 -14.129 1.00 91.75 103 LYS A N 1
ATOM 829 C CA . LYS A 1 103 ? 10.844 0.896 -15.536 1.00 91.75 103 LYS A CA 1
ATOM 830 C C . LYS A 1 103 ? 11.612 -0.327 -16.065 1.00 91.75 103 LYS A C 1
ATOM 832 O O . LYS A 1 103 ? 11.223 -0.932 -17.063 1.00 91.75 103 LYS A O 1
ATOM 837 N N . LYS A 1 104 ? 12.627 -0.797 -15.323 1.00 92.81 104 LYS A N 1
ATOM 838 C CA . LYS A 1 104 ? 13.420 -1.991 -15.687 1.00 92.81 104 LYS A CA 1
ATOM 839 C C . LYS A 1 104 ? 12.579 -3.272 -15.792 1.00 92.81 104 LYS A C 1
ATOM 841 O O . LYS A 1 104 ? 12.842 -4.094 -16.671 1.00 92.81 104 LYS A O 1
ATOM 846 N N . LYS A 1 105 ? 11.580 -3.475 -14.922 1.00 92.75 105 LYS A N 1
ATOM 847 C CA . LYS A 1 105 ? 10.683 -4.648 -14.986 1.00 92.75 105 LYS A CA 1
ATOM 848 C C . LYS A 1 105 ? 9.823 -4.639 -16.253 1.00 92.75 105 LYS A C 1
ATOM 850 O O . LYS A 1 105 ? 9.730 -5.676 -16.912 1.00 92.75 105 LYS A O 1
ATOM 855 N N . ILE A 1 106 ? 9.255 -3.485 -16.610 1.00 91.25 106 ILE A N 1
ATOM 856 C CA . ILE A 1 106 ? 8.450 -3.319 -17.831 1.00 91.25 106 ILE A CA 1
ATOM 857 C C . ILE A 1 106 ? 9.310 -3.621 -19.064 1.00 91.25 106 ILE A C 1
ATOM 859 O O . ILE A 1 106 ? 8.958 -4.500 -19.849 1.00 91.25 106 ILE A O 1
ATOM 863 N N . MET A 1 107 ? 10.499 -3.018 -19.167 1.00 90.50 107 MET A N 1
ATOM 864 C CA . MET A 1 107 ? 11.417 -3.268 -20.289 1.00 90.50 107 MET A CA 1
ATOM 865 C C . MET A 1 107 ? 11.819 -4.747 -20.416 1.00 90.50 107 MET A C 1
ATOM 867 O O . MET A 1 107 ? 11.897 -5.286 -21.520 1.00 90.50 107 MET A O 1
ATOM 871 N N . LYS A 1 108 ? 12.070 -5.441 -19.296 1.00 93.50 108 LYS A N 1
ATOM 872 C CA . LYS A 1 108 ? 12.381 -6.884 -19.308 1.00 93.50 108 LYS A CA 1
ATOM 873 C C . LYS A 1 108 ? 11.202 -7.716 -19.820 1.00 93.50 108 LYS A C 1
ATOM 875 O O . LYS A 1 108 ? 11.412 -8.647 -20.601 1.00 93.50 108 LYS A O 1
ATOM 880 N N . ARG A 1 109 ? 9.974 -7.379 -19.410 1.00 91.06 109 ARG A N 1
ATOM 881 C CA . ARG A 1 109 ? 8.749 -8.042 -19.881 1.00 91.06 109 ARG A CA 1
ATOM 882 C C . ARG A 1 109 ? 8.550 -7.828 -21.384 1.00 91.06 109 ARG A C 1
ATOM 884 O O . ARG A 1 109 ? 8.344 -8.811 -22.093 1.00 91.06 109 ARG A O 1
ATOM 891 N N . GLU A 1 110 ? 8.688 -6.595 -21.871 1.00 90.19 110 GLU A N 1
ATOM 892 C CA . GLU A 1 110 ? 8.593 -6.259 -23.303 1.00 90.19 110 GLU A CA 1
ATOM 893 C C . GLU A 1 110 ? 9.621 -7.044 -24.137 1.00 90.19 110 GLU A C 1
ATOM 895 O O . GLU A 1 110 ? 9.264 -7.686 -25.128 1.00 90.19 110 GLU A O 1
ATOM 900 N N . LYS A 1 111 ? 10.888 -7.094 -23.695 1.00 92.44 111 LYS A N 1
ATOM 901 C CA . LYS A 1 111 ? 11.943 -7.877 -24.365 1.00 92.44 111 LYS A CA 1
ATOM 902 C C . LYS A 1 111 ? 11.604 -9.370 -24.440 1.00 92.44 111 LYS A C 1
ATOM 904 O O . LYS A 1 111 ? 11.807 -9.989 -25.486 1.00 92.44 111 LYS A O 1
ATOM 909 N N . LYS A 1 112 ? 11.068 -9.951 -23.359 1.00 93.62 112 LYS A N 1
ATOM 910 C CA . LYS A 1 112 ? 10.652 -11.364 -23.326 1.00 93.62 112 LYS A CA 1
ATOM 911 C C . LYS A 1 112 ? 9.498 -11.630 -24.297 1.00 93.62 112 LYS A C 1
ATOM 913 O O . LYS A 1 112 ? 9.568 -12.586 -25.066 1.00 93.62 112 LYS A O 1
ATOM 918 N N . MET A 1 113 ? 8.485 -10.764 -24.309 1.00 89.81 113 MET A N 1
ATOM 919 C CA . MET A 1 113 ? 7.349 -10.873 -25.231 1.00 89.81 113 MET A CA 1
ATOM 920 C C . MET A 1 113 ? 7.794 -10.780 -26.692 1.00 89.81 113 MET A C 1
ATOM 922 O O . MET A 1 113 ? 7.409 -11.621 -27.500 1.00 89.81 113 MET A O 1
ATOM 926 N N . ASN A 1 114 ? 8.674 -9.832 -27.026 1.00 92.81 114 ASN A N 1
ATOM 927 C CA . ASN A 1 114 ? 9.186 -9.691 -28.389 1.00 92.81 114 ASN A CA 1
ATOM 928 C C . ASN A 1 114 ? 10.031 -10.905 -28.821 1.00 92.81 114 ASN A C 1
ATOM 930 O O . ASN A 1 114 ? 9.935 -11.347 -29.962 1.00 92.81 114 ASN A O 1
ATOM 934 N N . LYS A 1 115 ? 10.820 -11.497 -27.910 1.00 93.38 115 LYS A N 1
ATOM 935 C CA . LYS A 1 115 ? 11.559 -12.745 -28.184 1.00 93.38 115 LYS A CA 1
ATOM 936 C C . LYS A 1 115 ? 10.607 -13.906 -28.481 1.00 93.38 115 LYS A C 1
ATOM 938 O O . LYS A 1 115 ? 10.853 -14.665 -29.415 1.00 93.38 115 LYS A O 1
ATOM 943 N N . ASN A 1 116 ? 9.526 -14.027 -27.715 1.00 91.75 116 ASN A N 1
ATOM 944 C CA . ASN A 1 116 ? 8.515 -15.060 -27.932 1.00 91.75 116 ASN A CA 1
ATOM 945 C C . ASN A 1 116 ? 7.764 -14.852 -29.252 1.00 91.75 116 ASN A C 1
ATOM 947 O O . ASN A 1 116 ? 7.574 -15.819 -29.983 1.00 91.75 116 ASN A O 1
ATOM 951 N N . ARG A 1 117 ? 7.409 -13.606 -29.590 1.00 92.25 117 ARG A N 1
ATOM 952 C CA . ARG A 1 117 ? 6.803 -13.263 -30.884 1.00 92.25 117 ARG A CA 1
ATOM 953 C C . ARG A 1 117 ? 7.716 -13.667 -32.041 1.00 92.25 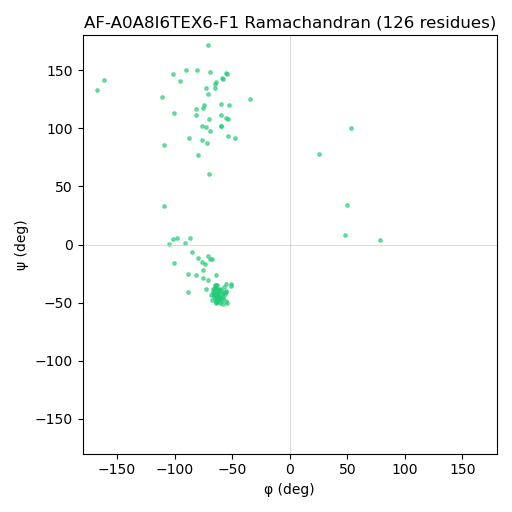117 ARG A C 1
ATOM 955 O O . ARG A 1 117 ? 7.316 -14.481 -32.854 1.00 92.25 117 ARG A O 1
ATOM 962 N N . LYS A 1 118 ? 8.992 -13.264 -32.014 1.00 91.94 118 LYS A N 1
ATOM 963 C CA . LYS A 1 118 ? 9.975 -13.659 -33.042 1.00 91.94 118 LYS A CA 1
ATOM 964 C C . LYS A 1 118 ? 10.130 -15.177 -33.187 1.00 91.94 118 LYS A C 1
ATOM 966 O O . LYS A 1 118 ? 10.346 -15.660 -34.291 1.00 91.94 118 LYS A O 1
ATOM 971 N N . ARG A 1 119 ? 10.063 -15.937 -32.087 1.00 90.44 119 ARG A N 1
ATOM 972 C CA . ARG A 1 119 ? 10.096 -17.411 -32.133 1.00 90.44 119 ARG A CA 1
ATOM 973 C C . ARG A 1 119 ? 8.859 -17.982 -32.824 1.00 90.44 119 ARG A C 1
ATOM 975 O O . ARG A 1 119 ? 9.009 -18.873 -33.649 1.00 90.44 119 ARG A O 1
ATOM 982 N N . ARG A 1 120 ? 7.674 -17.449 -32.514 1.00 90.69 120 ARG A N 1
ATOM 983 C CA . ARG A 1 120 ? 6.415 -17.826 -33.172 1.00 90.69 120 ARG A CA 1
ATOM 984 C C . ARG A 1 120 ? 6.436 -17.482 -34.658 1.00 90.69 120 ARG A C 1
ATOM 986 O O . ARG A 1 120 ? 6.098 -18.337 -35.459 1.00 90.69 120 ARG A O 1
ATOM 993 N N . ASP A 1 121 ? 6.903 -16.289 -35.014 1.00 90.69 121 ASP A N 1
ATOM 994 C CA . ASP A 1 121 ? 6.987 -15.851 -36.411 1.00 90.69 121 ASP A CA 1
ATOM 995 C C . ASP A 1 121 ? 7.959 -16.727 -37.214 1.00 90.69 121 ASP A C 1
ATOM 997 O O . ASP A 1 121 ? 7.695 -17.052 -38.365 1.00 90.69 121 ASP A O 1
ATOM 1001 N N . LYS A 1 122 ? 9.079 -17.148 -36.605 1.00 88.00 122 LYS A N 1
ATOM 1002 C CA . LYS A 1 122 ? 10.006 -18.111 -37.222 1.00 88.00 122 LYS A CA 1
ATOM 1003 C C . LYS A 1 122 ? 9.373 -19.486 -37.405 1.00 88.00 122 LYS A C 1
ATOM 1005 O O . LYS A 1 122 ? 9.551 -20.072 -38.460 1.00 88.00 122 LYS A O 1
ATOM 1010 N N . LEU A 1 123 ? 8.652 -19.986 -36.400 1.00 86.50 123 LEU A N 1
ATOM 1011 C CA . LEU A 1 123 ? 7.950 -21.266 -36.498 1.00 86.50 123 LEU A CA 1
ATOM 1012 C C . LEU A 1 123 ? 6.882 -21.221 -37.600 1.00 86.50 123 LEU A C 1
ATOM 1014 O O . LEU A 1 123 ? 6.828 -22.125 -38.417 1.00 86.50 123 LEU A O 1
ATOM 1018 N N . ALA A 1 124 ? 6.095 -20.145 -37.667 1.00 83.19 124 ALA A N 1
ATOM 1019 C CA . ALA A 1 124 ? 5.063 -19.958 -38.685 1.00 83.19 124 ALA A CA 1
ATOM 1020 C C . ALA A 1 124 ? 5.632 -19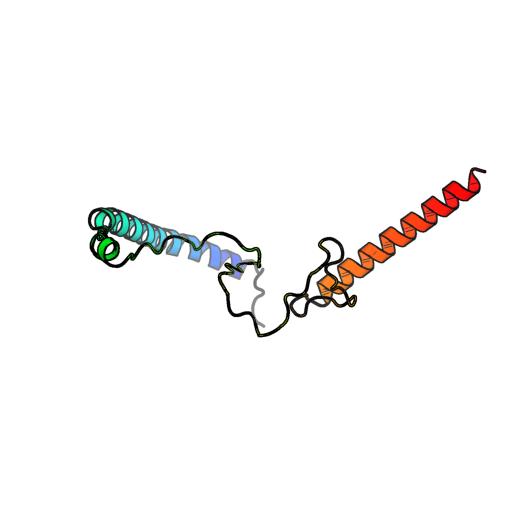.873 -40.111 1.00 83.19 124 ALA A C 1
ATOM 1022 O O . ALA A 1 124 ? 5.015 -20.367 -41.046 1.00 83.19 124 ALA A O 1
ATOM 1023 N N . LYS A 1 125 ? 6.824 -19.286 -40.276 1.00 77.81 125 LYS A N 1
ATOM 1024 C CA . LYS A 1 125 ? 7.536 -19.227 -41.563 1.00 77.81 125 LYS A CA 1
ATOM 1025 C C . LYS A 1 125 ? 8.152 -20.556 -41.999 1.00 77.81 125 LYS A C 1
ATOM 1027 O O . LYS A 1 125 ? 8.510 -20.670 -43.156 1.00 77.81 125 LYS A O 1
ATOM 1032 N N . ASN A 1 126 ? 8.309 -21.513 -41.086 1.00 69.19 126 ASN A N 1
ATOM 1033 C CA . ASN A 1 126 ? 8.917 -22.819 -41.356 1.00 69.19 126 ASN A CA 1
ATOM 1034 C C . ASN A 1 126 ? 7.864 -23.917 -41.608 1.00 69.19 126 ASN A C 1
ATOM 1036 O O . ASN A 1 126 ? 8.212 -25.092 -41.650 1.00 69.19 126 ASN A O 1
ATOM 1040 N N . ILE A 1 127 ? 6.582 -23.537 -41.663 1.00 64.44 127 ILE A N 1
ATOM 1041 C CA . ILE A 1 127 ? 5.420 -24.418 -41.878 1.00 64.44 127 ILE A CA 1
ATOM 1042 C C . ILE A 1 127 ? 4.868 -24.266 -43.319 1.00 64.44 127 ILE A C 1
ATOM 1044 O O . ILE A 1 127 ? 3.932 -24.967 -43.688 1.00 64.44 127 ILE A O 1
ATOM 1048 N N . TYR A 1 128 ? 5.479 -23.408 -44.143 1.00 49.06 128 TYR A N 1
ATOM 1049 C CA . TYR A 1 128 ? 5.233 -23.285 -45.585 1.00 49.06 128 TYR A CA 1
ATOM 1050 C C . TYR A 1 128 ? 6.492 -23.641 -46.367 1.00 49.06 128 TYR A C 1
ATOM 1052 O O . TYR A 1 128 ? 7.584 -23.242 -45.896 1.00 49.06 128 TYR A O 1
#

pLDDT: mean 77.58, std 18.58, range [37.19, 97.12]

Sequence (128 aa):
MAKSLRSKWKRKMKVIKRERYGKKELEKLKAIVETFNVKSSNDVQMTELQDCVTVISPPSTSVEQAEDNTEMECDGGKIKIYNPQTMKDQYGNYPVWMSSHRKKKIMKREKKMNKNRKRRDKLAKNIY

Solvent-accessible surface area (backbone atoms only — not comparable to full-atom values): 8280 Å² total; per-residue (Å²): 134,83,80,55,84,85,34,70,67,56,47,52,54,51,50,57,45,48,63,64,45,48,58,60,51,49,55,52,50,49,51,50,52,52,52,47,60,65,45,57,76,61,58,75,77,72,61,80,64,64,82,74,68,78,84,75,78,79,82,83,83,78,94,72,88,80,81,87,62,88,77,72,89,66,79,96,55,80,85,77,66,58,42,91,87,77,48,25,35,90,87,67,45,65,58,86,89,57,51,71,70,58,55,53,52,53,54,51,50,52,54,51,51,52,53,51,49,54,51,50,55,51,53,61,61,69,75,107

Secondary structure (DSSP, 8-state):
-PPPTT-HHHHHHHHHHHHHHHHHHHHHHHHHHHHHHHHGGG-----TTSTT---PPPPP--------------TT-------TTT---TTSPPPTTS-HHHHHHHHHHHHHHHHHHHHHHHHHHT--

Radius of gyration: 29.44 Å; Cα contacts (8 Å, |Δi|>4): 25; chains: 1; bounding box: 56×56×72 Å

Foldseek 3Di:
DDDDCPDPVVVVVVVVVCVVCVVVVVVVVVVVVVVVVVCVVVPPPVPVVVVPDPDDDDDDDDDDDDPPDPDPPDPDDDPFDADPLQCAGPVRDHDPPDDPVNNVVSVVVVVVVVVVVVVVVVVVVVVD

Organism: Cimex lectularius (NCBI:txid79782)